Protein AF-A0A0J1HL69-F1 (afdb_monomer)

Secondary structure (DSSP, 8-state):
--------S--TT--HHHHHHHHHHHHHHHHHHTT-HHHHH-------STT----------SS----SS----

Mean predicted aligned error: 11.26 Å

Sequence (73 aa):
KNLYIVGSKSYGRAPTFLMATGYEQVRSIAAFMAGDIESSEKVELDLPETGVCSVSFSNITPNNSCETNSCCS

pLDDT: mean 75.12, std 16.39, range [48.19, 97.31]

Solvent-accessible surface area (backbone atoms only — not comparable to full-atom values): 5182 Å² total; per-residue (Å²): 134,96,82,86,87,74,64,94,59,86,63,76,92,52,57,73,72,62,52,52,61,39,53,45,53,51,50,24,51,51,28,44,76,71,68,37,53,73,64,26,73,55,84,87,79,90,73,70,80,77,94,57,85,79,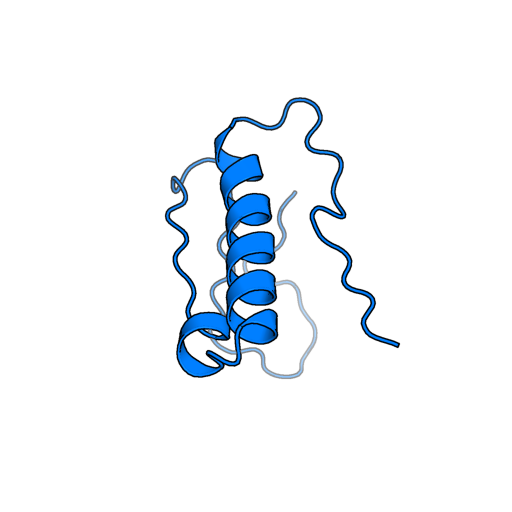76,80,89,77,76,89,65,100,65,95,66,98,81,69,90,71,70,79,128

Foldseek 3Di:
DDDDDFDPDDCPVPPCLVVQRRVQQVQLVVCVVVVNNVSNPDRPHDHDPPPDQDDDPDDDDVDDDPPDPNDDD

Organism: Niallia circulans (NCBI:txid1397)

Radius of gyration: 16.08 Å; Cα contacts (8 Å, |Δi|>4): 37; chains: 1; bounding box: 43×22×33 Å

Structure (mmCIF, N/CA/C/O backbone):
data_AF-A0A0J1HL69-F1
#
_entry.id   AF-A0A0J1HL69-F1
#
loop_
_atom_site.group_PDB
_atom_site.id
_atom_site.type_symbol
_atom_site.label_atom_id
_atom_site.label_alt_id
_atom_site.label_comp_id
_atom_site.label_asym_id
_atom_site.label_entity_id
_atom_site.label_seq_id
_atom_site.pdbx_PDB_ins_code
_atom_site.Cartn_x
_atom_site.Cartn_y
_atom_site.Cartn_z
_atom_site.occupancy
_atom_site.B_iso_or_equiv
_atom_site.auth_seq_id
_atom_site.auth_comp_id
_atom_site.auth_asym_id
_atom_site.auth_atom_id
_atom_site.pdbx_PDB_model_num
ATOM 1 N N . LYS A 1 1 ? -13.445 11.583 14.513 1.00 54.75 1 LYS A N 1
ATOM 2 C CA . LYS A 1 1 ? -13.653 11.694 13.045 1.00 54.75 1 LYS A CA 1
ATOM 3 C C . LYS A 1 1 ? -12.577 10.836 12.387 1.00 54.75 1 LYS A C 1
ATOM 5 O O . LYS A 1 1 ? -11.432 10.999 12.782 1.00 54.75 1 LYS A O 1
ATOM 10 N N . ASN A 1 2 ? -12.934 9.943 11.459 1.00 82.94 2 ASN A N 1
ATOM 11 C CA . ASN A 1 2 ? -12.009 8.991 10.825 1.00 82.94 2 ASN A CA 1
ATOM 12 C C . ASN A 1 2 ? -11.528 9.567 9.486 1.00 82.94 2 ASN A C 1
ATOM 14 O O . ASN A 1 2 ? -12.214 9.427 8.477 1.00 82.94 2 ASN A O 1
ATOM 18 N N . LEU A 1 3 ? -10.411 10.294 9.502 1.00 88.00 3 LEU A N 1
ATOM 19 C CA . LEU A 1 3 ? -9.785 10.852 8.303 1.00 88.00 3 LEU A CA 1
ATOM 20 C C . LEU A 1 3 ? -8.443 10.155 8.090 1.00 88.00 3 LEU A C 1
ATOM 22 O O . LEU A 1 3 ? -7.591 10.199 8.973 1.00 88.00 3 LEU A O 1
ATOM 26 N N . TYR A 1 4 ? -8.263 9.570 6.911 1.00 90.06 4 TYR A N 1
ATOM 27 C CA . TYR A 1 4 ? -7.018 8.933 6.495 1.00 90.06 4 TYR A CA 1
ATOM 28 C C . TYR A 1 4 ? -6.533 9.585 5.203 1.00 90.06 4 TYR A C 1
ATOM 30 O O . TYR A 1 4 ? -7.338 9.926 4.335 1.00 90.06 4 TYR A O 1
ATOM 38 N N . ILE A 1 5 ? -5.223 9.784 5.095 1.00 88.81 5 ILE A N 1
ATOM 39 C CA . ILE A 1 5 ? -4.573 10.394 3.934 1.00 88.81 5 ILE A CA 1
ATOM 40 C C . ILE A 1 5 ? -3.617 9.353 3.357 1.00 88.81 5 ILE A C 1
ATOM 42 O O . ILE A 1 5 ? -2.823 8.773 4.092 1.00 88.81 5 ILE A O 1
ATOM 46 N N . VAL A 1 6 ? -3.695 9.134 2.047 1.00 87.75 6 VAL A N 1
ATOM 47 C CA . VAL A 1 6 ? -2.858 8.185 1.298 1.00 87.75 6 VAL A CA 1
ATOM 48 C C . VAL A 1 6 ? -2.213 8.881 0.109 1.00 87.75 6 VAL A C 1
ATOM 50 O O . VAL A 1 6 ? -2.726 9.894 -0.368 1.00 87.75 6 VAL A O 1
ATOM 53 N N . GLY A 1 7 ? -1.097 8.338 -0.384 1.00 76.38 7 GLY A N 1
ATOM 54 C CA . GLY A 1 7 ? -0.497 8.802 -1.638 1.00 76.38 7 GLY A CA 1
ATOM 55 C C . GLY A 1 7 ? 0.038 10.237 -1.586 1.00 76.38 7 GLY A C 1
ATOM 56 O O . GLY A 1 7 ? -0.026 10.954 -2.580 1.00 76.38 7 GLY A O 1
ATOM 57 N N . SER A 1 8 ? 0.581 10.673 -0.446 1.00 63.03 8 SER A N 1
ATOM 58 C CA . SER A 1 8 ? 1.061 12.048 -0.209 1.00 63.03 8 SER A CA 1
ATOM 59 C C . SER A 1 8 ? 2.269 12.488 -1.058 1.00 63.03 8 SER A C 1
ATOM 61 O O . SER A 1 8 ? 2.810 13.572 -0.837 1.00 63.03 8 SER A O 1
ATOM 63 N N . LYS A 1 9 ? 2.695 11.696 -2.051 1.00 64.69 9 LYS A N 1
ATOM 64 C CA . LYS A 1 9 ? 3.800 12.019 -2.957 1.00 64.69 9 LYS A CA 1
ATOM 65 C C . LYS A 1 9 ? 3.296 12.114 -4.396 1.00 64.69 9 LYS A C 1
ATOM 67 O O . LYS A 1 9 ? 2.601 11.230 -4.882 1.00 64.69 9 LYS A O 1
ATOM 72 N N . SER A 1 10 ? 3.691 13.168 -5.104 1.00 56.69 10 SER A N 1
ATOM 73 C CA . SER A 1 10 ? 3.393 13.340 -6.527 1.00 56.69 10 SER A CA 1
ATOM 74 C C . SER A 1 10 ? 4.075 12.230 -7.335 1.00 56.69 10 SER A C 1
ATOM 76 O O . SER A 1 10 ? 5.277 12.295 -7.590 1.00 56.69 10 SER A O 1
ATOM 78 N N . TYR A 1 11 ? 3.321 11.217 -7.759 1.00 61.16 11 TYR A N 1
ATOM 79 C CA . TYR A 1 11 ? 3.801 10.100 -8.584 1.00 61.16 11 TYR A CA 1
ATOM 80 C C . TYR A 1 11 ? 4.128 10.507 -10.042 1.00 61.16 11 TYR A C 1
ATOM 82 O O . TYR A 1 11 ? 3.880 9.738 -10.955 1.00 61.16 11 TYR A O 1
ATOM 90 N N . GLY A 1 12 ? 4.680 11.703 -10.286 1.00 67.44 12 GLY A N 1
ATOM 91 C CA . GLY A 1 12 ? 4.814 12.351 -11.605 1.00 67.44 12 GLY A CA 1
ATOM 92 C C . GLY A 1 12 ? 5.260 11.440 -12.761 1.00 67.44 12 GLY A C 1
ATOM 93 O O . GLY A 1 12 ? 4.434 10.831 -13.428 1.00 67.44 12 GLY A O 1
ATOM 94 N N . ARG A 1 13 ? 6.568 11.346 -13.036 1.00 62.41 13 ARG A N 1
ATOM 95 C CA . ARG A 1 13 ? 7.130 10.329 -13.959 1.00 62.41 13 ARG A CA 1
ATOM 96 C C . ARG A 1 13 ? 7.391 8.998 -13.252 1.00 62.41 13 ARG A C 1
ATOM 98 O O . ARG A 1 13 ? 8.282 8.249 -13.641 1.00 62.41 13 ARG A O 1
ATOM 105 N N . ALA A 1 14 ? 6.687 8.756 -12.154 1.00 63.44 14 ALA A N 1
ATOM 106 C CA . ALA A 1 14 ? 6.916 7.582 -11.350 1.00 63.44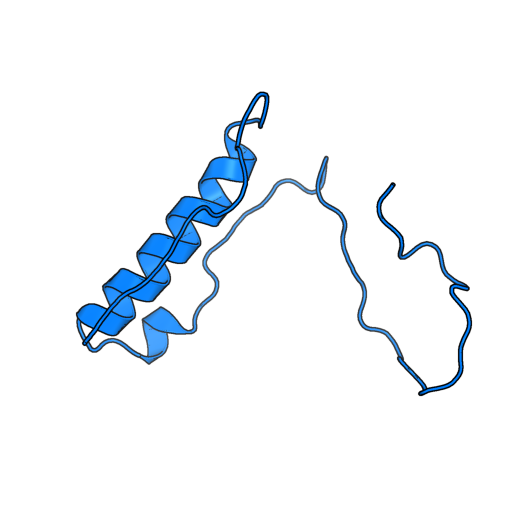 14 ALA A CA 1
ATOM 107 C C . ALA A 1 14 ? 6.519 6.340 -12.163 1.00 63.44 14 ALA A C 1
ATOM 109 O O . ALA A 1 14 ? 5.383 6.272 -12.638 1.00 63.44 14 ALA A O 1
ATOM 110 N N . PRO A 1 15 ? 7.423 5.362 -12.337 1.00 65.94 15 PRO A N 1
ATOM 111 C CA . PRO A 1 15 ? 7.048 4.067 -12.883 1.00 65.94 15 PRO A CA 1
ATOM 112 C C . PRO A 1 15 ? 5.908 3.461 -12.057 1.00 65.94 15 PRO A C 1
ATOM 114 O O . PRO A 1 15 ? 5.781 3.753 -10.865 1.00 65.94 15 PRO A O 1
ATOM 117 N N . THR A 1 16 ? 5.111 2.587 -12.672 1.00 66.56 16 THR A N 1
ATOM 118 C CA . THR A 1 16 ? 3.977 1.889 -12.031 1.00 66.56 16 THR A CA 1
ATOM 119 C C . THR A 1 16 ? 4.329 1.283 -10.671 1.00 66.56 16 THR A C 1
ATOM 121 O O . THR A 1 16 ? 3.494 1.273 -9.774 1.00 66.56 16 THR A O 1
ATOM 124 N N . PHE A 1 17 ? 5.580 0.864 -10.476 1.00 70.12 17 PHE A N 1
ATOM 125 C CA . PHE A 1 17 ? 6.117 0.391 -9.200 1.00 70.12 17 PHE A CA 1
ATOM 126 C C . PHE A 1 17 ? 5.824 1.340 -8.012 1.00 70.12 17 PHE A C 1
ATOM 128 O O . PHE A 1 17 ? 5.451 0.878 -6.938 1.00 70.12 17 PHE A O 1
ATOM 135 N N . LEU A 1 18 ? 5.900 2.664 -8.178 1.00 72.31 18 LEU A N 1
ATOM 136 C CA . LEU A 1 18 ? 5.605 3.585 -7.073 1.00 72.31 18 LEU A CA 1
ATOM 137 C C . LEU A 1 18 ? 4.103 3.644 -6.743 1.00 72.31 18 LEU A C 1
ATOM 139 O O . LEU A 1 18 ? 3.756 3.947 -5.602 1.00 72.31 18 LEU A O 1
ATOM 143 N N . MET A 1 19 ? 3.214 3.286 -7.678 1.00 78.56 19 MET A N 1
ATOM 144 C CA . MET A 1 19 ? 1.779 3.133 -7.395 1.00 78.56 19 MET A CA 1
ATOM 145 C C . MET A 1 19 ? 1.506 1.956 -6.453 1.00 78.56 19 MET A C 1
ATOM 147 O O . MET A 1 19 ? 0.586 2.047 -5.644 1.00 78.56 19 MET A O 1
ATOM 151 N N . ALA A 1 20 ? 2.331 0.900 -6.489 1.00 84.00 20 ALA A N 1
ATOM 152 C CA . ALA A 1 20 ? 2.181 -0.258 -5.604 1.00 84.00 20 ALA A CA 1
ATOM 153 C C . ALA A 1 20 ? 2.242 0.149 -4.124 1.00 84.00 20 ALA A C 1
ATOM 155 O O . ALA A 1 20 ? 1.430 -0.303 -3.323 1.00 84.00 20 ALA A O 1
ATOM 156 N N . THR A 1 21 ? 3.121 1.097 -3.780 1.00 85.62 21 THR A N 1
ATOM 157 C CA . THR A 1 21 ? 3.213 1.648 -2.416 1.00 85.62 21 THR A CA 1
ATOM 158 C C . THR A 1 21 ? 1.919 2.341 -1.976 1.00 85.62 21 THR A C 1
ATOM 160 O O . THR A 1 21 ? 1.524 2.247 -0.818 1.00 85.62 21 THR A O 1
ATOM 163 N N . GLY A 1 22 ? 1.234 3.021 -2.900 1.00 87.44 22 GLY A N 1
ATOM 164 C CA . GLY A 1 22 ? -0.040 3.683 -2.630 1.00 87.44 22 GLY A CA 1
ATOM 165 C C . GLY A 1 22 ? -1.191 2.687 -2.496 1.00 87.44 22 GLY A C 1
ATOM 166 O O . GLY A 1 22 ? -2.031 2.840 -1.612 1.00 87.44 22 GLY A O 1
ATOM 167 N N . TYR A 1 23 ? -1.215 1.643 -3.329 1.00 89.75 23 TYR A N 1
ATOM 168 C CA . TYR A 1 23 ? -2.205 0.568 -3.217 1.00 89.75 23 TYR A CA 1
ATOM 169 C C . TYR A 1 23 ? -2.082 -0.184 -1.897 1.00 89.75 23 TYR A C 1
ATOM 171 O O . TYR A 1 23 ? -3.095 -0.452 -1.256 1.00 89.75 23 TYR A O 1
ATOM 179 N N . GLU A 1 24 ? -0.859 -0.428 -1.444 1.00 92.56 24 GLU A N 1
ATOM 180 C CA . GLU A 1 24 ? -0.598 -1.060 -0.156 1.00 92.56 24 GLU A CA 1
ATOM 181 C C . GLU A 1 24 ? -1.083 -0.211 1.029 1.00 92.56 24 GLU A C 1
ATOM 183 O O . GLU A 1 24 ? -1.736 -0.718 1.942 1.00 92.56 24 GLU A O 1
ATOM 188 N N . GLN A 1 25 ? -0.864 1.109 0.987 1.00 92.12 25 GLN A N 1
ATOM 189 C CA . GLN A 1 25 ? -1.416 2.028 1.992 1.00 92.12 25 GLN A CA 1
ATOM 190 C C . GLN A 1 25 ? -2.949 1.962 2.041 1.00 92.12 25 GLN A C 1
ATOM 192 O O . GLN A 1 25 ? -3.540 1.916 3.121 1.00 92.12 25 GLN A O 1
ATOM 197 N N . VAL A 1 26 ? -3.603 1.933 0.874 1.00 93.94 26 VAL A N 1
ATOM 198 C CA . VAL A 1 26 ? -5.065 1.806 0.784 1.00 93.94 26 VAL A CA 1
ATOM 199 C C . VAL A 1 26 ? -5.534 0.451 1.318 1.00 93.94 26 VAL A C 1
ATOM 201 O O . VAL A 1 26 ? -6.522 0.414 2.050 1.00 93.94 26 VAL A O 1
ATOM 204 N N . ARG A 1 27 ? -4.826 -0.646 1.014 1.00 95.25 27 ARG A N 1
ATOM 205 C CA . ARG A 1 27 ? -5.137 -1.996 1.514 1.00 95.25 27 ARG A CA 1
ATOM 206 C C . ARG A 1 27 ? -5.102 -2.051 3.040 1.00 95.25 27 ARG A C 1
ATOM 208 O O . ARG A 1 27 ? -6.055 -2.535 3.647 1.00 95.25 27 ARG A O 1
ATOM 215 N N . SER A 1 28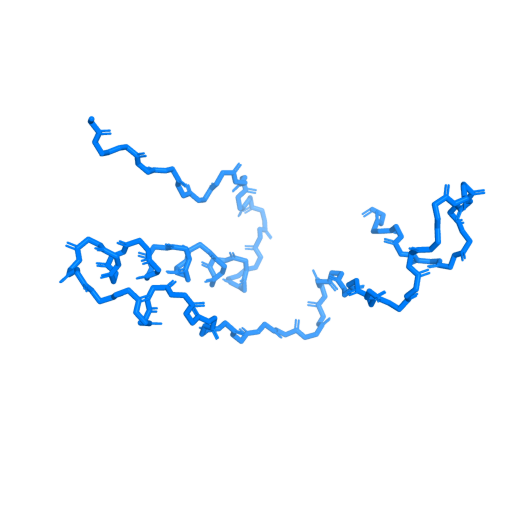 ? -4.045 -1.515 3.653 1.00 95.44 28 SER A N 1
ATOM 216 C CA . SER A 1 28 ? -3.893 -1.458 5.114 1.00 95.44 28 SER A CA 1
ATOM 217 C C . SER A 1 28 ? -5.047 -0.691 5.777 1.00 95.44 28 SER A C 1
ATOM 219 O O . SER A 1 28 ? -5.690 -1.203 6.696 1.00 95.44 28 SER A O 1
ATOM 221 N N . ILE A 1 29 ? -5.403 0.490 5.254 1.00 94.94 29 ILE A N 1
ATOM 222 C CA . ILE A 1 29 ? -6.526 1.287 5.781 1.00 94.94 29 ILE A CA 1
ATOM 223 C C . ILE A 1 29 ? -7.863 0.566 5.591 1.00 94.94 29 ILE A C 1
ATOM 225 O O . ILE A 1 29 ? -8.684 0.559 6.506 1.00 94.94 29 ILE A O 1
ATOM 229 N N . ALA A 1 30 ? -8.095 -0.049 4.430 1.00 95.38 30 ALA A N 1
ATOM 230 C CA . ALA A 1 30 ? -9.325 -0.787 4.165 1.00 95.38 30 ALA A CA 1
ATOM 231 C C . ALA A 1 30 ? -9.492 -1.982 5.120 1.00 95.38 30 ALA A C 1
ATOM 233 O O . ALA A 1 30 ? -10.587 -2.179 5.647 1.00 95.38 30 ALA A O 1
ATOM 234 N N . ALA A 1 31 ? -8.415 -2.724 5.402 1.00 96.44 31 ALA A 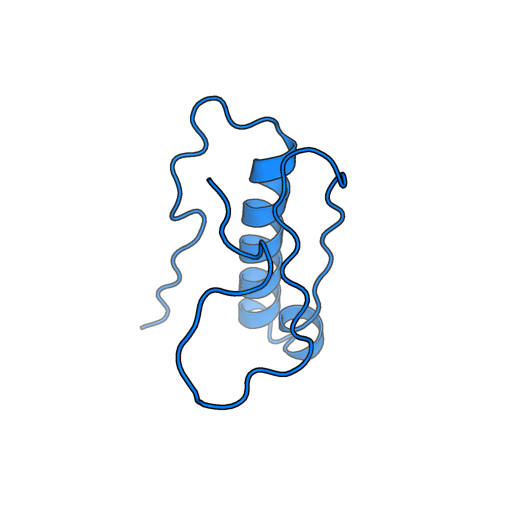N 1
ATOM 235 C CA . ALA A 1 31 ? -8.412 -3.815 6.379 1.00 96.44 31 ALA A CA 1
ATOM 236 C C . ALA A 1 31 ? -8.735 -3.308 7.794 1.00 96.44 31 ALA A C 1
ATOM 238 O O . ALA A 1 31 ? -9.625 -3.843 8.457 1.00 96.44 31 ALA A O 1
ATOM 239 N N . PHE A 1 32 ? -8.111 -2.201 8.210 1.00 95.38 32 PHE A N 1
ATOM 240 C CA . PHE A 1 32 ? -8.411 -1.562 9.492 1.00 95.38 32 PHE A CA 1
ATOM 241 C C . PHE A 1 32 ? -9.881 -1.122 9.586 1.00 95.38 32 PHE A C 1
ATOM 243 O O . PHE A 1 32 ? -10.550 -1.367 10.588 1.00 95.38 32 PHE A O 1
ATOM 250 N N . MET A 1 33 ? -10.418 -0.512 8.525 1.00 94.50 33 MET A N 1
ATOM 251 C CA . MET A 1 33 ? -11.825 -0.100 8.455 1.00 94.50 33 MET A CA 1
ATOM 252 C C . MET A 1 33 ? -12.796 -1.288 8.475 1.00 94.50 33 MET A C 1
ATOM 254 O O . MET A 1 33 ? -13.918 -1.140 8.958 1.00 94.50 33 MET A O 1
ATOM 258 N N . ALA A 1 34 ? -12.372 -2.452 7.979 1.00 96.50 34 ALA A N 1
ATOM 259 C CA . ALA A 1 34 ? -13.120 -3.703 8.055 1.00 96.50 34 ALA A CA 1
ATOM 260 C C . ALA A 1 34 ? -12.997 -4.408 9.423 1.00 96.50 34 ALA A C 1
ATOM 262 O O . ALA A 1 34 ? -13.678 -5.405 9.652 1.00 96.50 34 ALA A O 1
ATOM 263 N N . GLY A 1 35 ? -12.170 -3.889 10.341 1.00 96.12 35 GLY A N 1
ATOM 264 C CA . GLY A 1 35 ? -11.924 -4.473 11.663 1.00 96.12 35 GLY A CA 1
ATOM 265 C C . GLY A 1 35 ? -10.872 -5.585 11.677 1.00 96.12 35 GLY A C 1
ATOM 266 O O . GLY A 1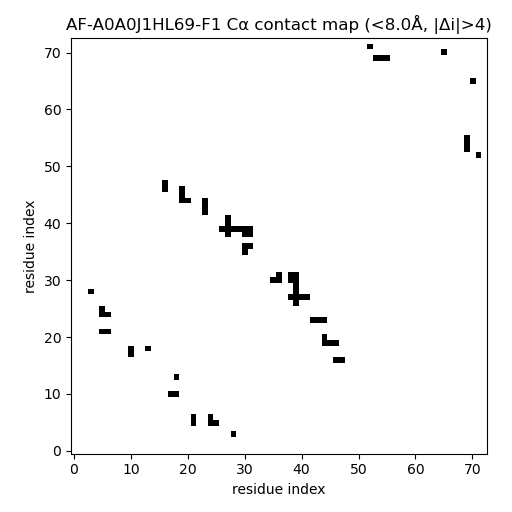 35 ? -10.656 -6.199 12.720 1.00 96.12 35 GLY A O 1
ATOM 267 N N . ASP A 1 36 ? -10.204 -5.834 10.550 1.00 97.31 36 ASP A N 1
ATOM 268 C CA . ASP A 1 36 ? -9.122 -6.808 10.445 1.00 97.31 36 ASP A CA 1
ATOM 269 C C . ASP A 1 36 ? -7.778 -6.133 10.745 1.00 97.31 36 ASP A C 1
ATOM 271 O O . ASP A 1 36 ? -7.063 -5.655 9.859 1.00 97.31 36 ASP A O 1
ATOM 275 N N . ILE A 1 37 ? -7.462 -6.049 12.038 1.00 96.19 37 ILE A N 1
ATOM 276 C CA . ILE A 1 37 ? -6.245 -5.393 12.523 1.00 96.19 37 ILE A CA 1
ATOM 277 C C . ILE A 1 37 ? -4.997 -6.171 12.107 1.00 96.19 37 ILE A C 1
ATOM 279 O O . ILE A 1 37 ? -4.025 -5.563 11.663 1.00 96.19 37 ILE A O 1
ATOM 283 N N . GLU A 1 38 ? -5.040 -7.502 12.180 1.00 96.75 38 GLU A N 1
ATOM 284 C CA . GLU A 1 38 ? -3.900 -8.349 11.828 1.00 96.75 38 GLU A CA 1
ATOM 285 C C . GLU A 1 38 ? -3.520 -8.152 10.358 1.00 96.75 38 GLU A C 1
ATOM 287 O O . GLU A 1 38 ? -2.352 -7.934 10.037 1.00 96.75 38 GLU A O 1
ATOM 292 N N . SER A 1 39 ? -4.505 -8.154 9.457 1.00 94.69 39 SER A N 1
ATOM 293 C CA . SER A 1 39 ? -4.247 -7.860 8.051 1.00 94.69 39 SER A CA 1
ATOM 294 C C . SER A 1 39 ? -3.891 -6.398 7.820 1.00 94.69 39 SER A C 1
ATOM 296 O O . SER A 1 39 ? -3.195 -6.114 6.856 1.00 94.69 39 SER A O 1
ATOM 298 N N . SER A 1 40 ? -4.315 -5.451 8.663 1.00 95.44 40 SER A N 1
ATOM 299 C CA . SER A 1 40 ? -3.922 -4.041 8.512 1.00 95.44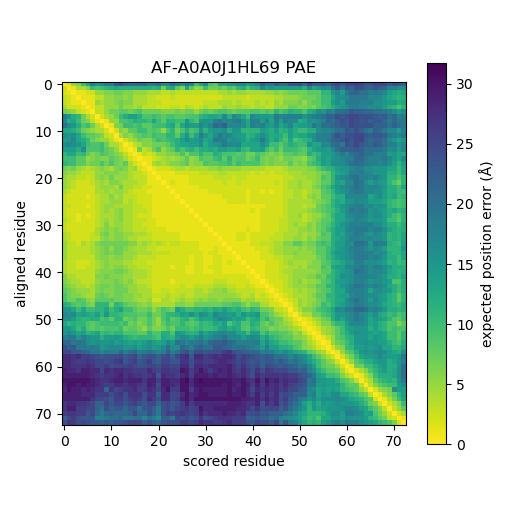 40 SER A CA 1
ATOM 300 C C . SER A 1 40 ? -2.438 -3.786 8.800 1.00 95.44 40 SER A C 1
ATOM 302 O O . SER A 1 40 ? -1.854 -2.889 8.190 1.00 95.44 40 SER A O 1
ATOM 304 N N . GLU A 1 41 ? -1.819 -4.593 9.666 1.00 95.06 41 GLU A N 1
ATOM 305 C CA . GLU A 1 41 ? -0.411 -4.466 10.071 1.00 95.06 41 GLU A CA 1
ATOM 306 C C . GLU A 1 41 ? 0.568 -5.193 9.134 1.00 95.06 41 GLU A C 1
ATOM 308 O O . GLU A 1 41 ? 1.766 -4.906 9.141 1.00 95.06 41 GLU A O 1
ATOM 313 N N . LYS A 1 42 ? 0.078 -6.125 8.307 1.00 95.12 42 LYS A N 1
ATOM 314 C CA . LYS A 1 42 ? 0.909 -6.859 7.341 1.00 95.12 42 LYS A CA 1
ATOM 315 C C . LYS A 1 42 ? 1.412 -5.943 6.227 1.00 95.12 42 LYS A C 1
ATOM 317 O O . LYS A 1 42 ? 0.690 -5.061 5.769 1.00 95.12 42 LYS A O 1
ATOM 322 N N . VAL A 1 43 ? 2.631 -6.194 5.753 1.00 91.94 43 VAL A N 1
ATOM 323 C CA . VAL A 1 43 ? 3.188 -5.539 4.562 1.00 91.94 43 VAL A CA 1
ATOM 324 C C . VAL A 1 43 ? 3.150 -6.531 3.405 1.00 91.94 43 VAL A C 1
ATOM 326 O O . VAL A 1 43 ? 3.877 -7.521 3.417 1.00 91.94 43 VAL A O 1
ATOM 329 N N . GLU A 1 44 ? 2.306 -6.265 2.413 1.00 90.38 44 GLU A N 1
ATOM 330 C CA . GLU A 1 44 ? 2.109 -7.097 1.218 1.00 90.38 44 GLU A CA 1
ATOM 331 C C . GLU A 1 44 ? 2.606 -6.351 -0.022 1.00 90.38 44 GLU A C 1
ATOM 333 O O . GLU A 1 44 ? 1.875 -6.075 -0.973 1.00 90.38 44 GLU A O 1
ATOM 338 N N . LEU A 1 45 ? 3.882 -5.974 0.022 1.00 86.25 45 LEU A N 1
ATOM 339 C CA . LEU A 1 45 ? 4.481 -5.080 -0.952 1.00 86.25 45 LEU A CA 1
ATOM 340 C C . LEU A 1 45 ? 5.706 -5.722 -1.595 1.00 86.25 45 LEU A C 1
ATOM 342 O O . LEU A 1 45 ? 6.720 -5.931 -0.933 1.00 86.25 45 LEU A O 1
ATOM 346 N N . ASP A 1 46 ? 5.609 -5.987 -2.895 1.00 83.62 46 ASP A N 1
ATOM 347 C CA . ASP A 1 46 ? 6.722 -6.465 -3.712 1.00 83.62 46 ASP A CA 1
ATOM 348 C C . ASP A 1 46 ? 7.226 -5.326 -4.604 1.00 83.62 46 ASP A C 1
ATOM 350 O O . ASP A 1 46 ? 6.482 -4.775 -5.423 1.00 83.62 46 ASP A O 1
ATOM 354 N N . LEU A 1 47 ? 8.477 -4.921 -4.393 1.00 77.12 47 LEU A N 1
ATOM 355 C CA . LEU A 1 47 ? 9.105 -3.807 -5.093 1.00 77.12 47 LEU A CA 1
ATOM 356 C C . LEU A 1 47 ? 10.376 -4.300 -5.790 1.00 77.12 47 LEU A C 1
ATOM 358 O O . LEU A 1 47 ? 11.196 -4.954 -5.148 1.00 77.12 47 LEU A O 1
ATOM 362 N N . PRO A 1 48 ? 10.594 -3.950 -7.072 1.00 73.69 48 PRO A N 1
ATOM 363 C CA . PRO A 1 48 ? 11.859 -4.224 -7.733 1.00 73.69 48 PRO A CA 1
ATOM 364 C C . PRO A 1 48 ? 13.009 -3.549 -6.980 1.00 73.69 48 PRO A C 1
ATOM 366 O O . PRO A 1 48 ? 12.889 -2.408 -6.541 1.00 73.69 48 PRO A O 1
ATOM 369 N N . GLU A 1 49 ? 14.156 -4.224 -6.900 1.00 69.69 49 GLU A N 1
ATOM 370 C CA . GLU A 1 49 ? 15.362 -3.703 -6.234 1.00 69.69 49 GLU A CA 1
ATOM 371 C C . GLU A 1 49 ? 15.896 -2.416 -6.890 1.00 69.69 49 GLU A C 1
ATOM 373 O O . GLU A 1 49 ? 16.589 -1.609 -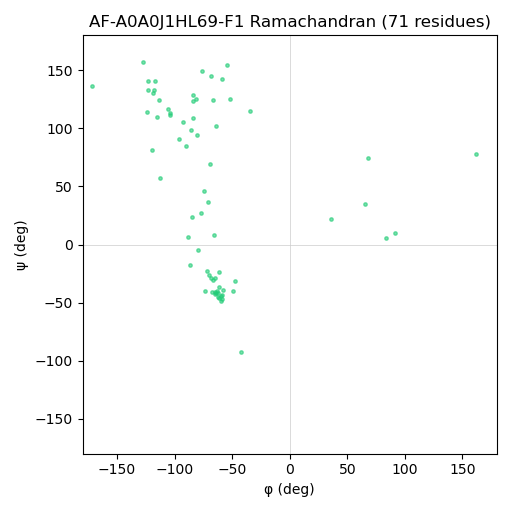6.270 1.00 69.69 49 GLU A O 1
ATOM 378 N N . THR A 1 50 ? 15.574 -2.194 -8.164 1.00 70.62 50 THR A N 1
ATOM 379 C CA . THR A 1 50 ? 16.045 -1.040 -8.928 1.00 70.62 50 THR A CA 1
ATOM 380 C C . THR A 1 50 ? 15.172 0.190 -8.682 1.00 70.62 50 THR A C 1
ATOM 382 O O . THR A 1 50 ? 13.980 0.180 -8.990 1.00 70.62 50 THR A O 1
ATOM 385 N N . GLY A 1 51 ? 15.774 1.293 -8.232 1.00 64.38 51 GLY A N 1
ATOM 386 C CA . GLY A 1 51 ? 15.090 2.588 -8.101 1.00 64.38 51 GLY A CA 1
ATOM 387 C C . GLY A 1 51 ? 14.453 2.851 -6.734 1.00 64.38 51 GLY A C 1
ATOM 388 O O . GLY A 1 51 ? 13.738 3.844 -6.585 1.00 64.38 51 GLY A O 1
ATOM 389 N N . VAL A 1 52 ? 14.734 2.006 -5.738 1.00 69.88 52 VAL A N 1
ATOM 390 C CA . VAL A 1 52 ? 14.372 2.217 -4.329 1.00 69.88 52 VAL A CA 1
ATOM 391 C C . VAL A 1 52 ? 15.647 2.308 -3.512 1.00 69.88 52 VAL A C 1
ATOM 393 O O . VAL A 1 52 ? 16.591 1.558 -3.742 1.00 69.88 52 VAL A O 1
ATOM 396 N N . CYS A 1 53 ? 15.680 3.208 -2.538 1.00 69.25 53 CYS A N 1
ATOM 397 C CA . CYS A 1 53 ? 16.720 3.136 -1.530 1.00 69.25 53 CYS A CA 1
ATOM 398 C C . CYS A 1 53 ? 16.363 2.107 -0.469 1.00 69.25 53 CYS A C 1
ATOM 400 O O . CYS A 1 53 ? 15.328 2.222 0.188 1.00 69.25 53 CYS A O 1
ATOM 402 N N . SER A 1 54 ? 17.264 1.163 -0.246 1.00 66.56 54 SER A N 1
ATOM 403 C CA . SER A 1 54 ? 17.262 0.322 0.942 1.00 66.56 54 SER A CA 1
ATOM 404 C C . SER A 1 54 ? 17.973 1.043 2.086 1.00 66.56 54 SER A C 1
ATOM 406 O O . SER A 1 54 ? 19.112 1.482 1.922 1.00 66.56 54 SER A O 1
ATOM 408 N N . VAL A 1 55 ? 17.337 1.127 3.253 1.00 65.00 55 VAL A N 1
ATOM 409 C CA . VAL A 1 55 ? 18.003 1.540 4.495 1.00 65.00 55 VAL A CA 1
ATOM 410 C C . VAL A 1 55 ? 18.225 0.291 5.336 1.00 65.00 55 VAL A C 1
ATOM 412 O O . VAL A 1 55 ? 17.271 -0.331 5.800 1.00 65.00 55 VAL A O 1
ATOM 415 N N . SER A 1 56 ? 19.486 -0.088 5.524 1.00 63.69 56 SER A N 1
ATOM 416 C CA . SER A 1 56 ? 19.857 -1.153 6.455 1.00 63.69 56 SER A CA 1
ATOM 417 C C . SER A 1 56 ? 19.963 -0.550 7.853 1.00 63.69 56 SER A C 1
ATOM 419 O O . SER A 1 56 ? 20.903 0.187 8.136 1.00 63.69 56 SER A O 1
ATOM 421 N N . PHE A 1 57 ? 19.019 -0.856 8.745 1.00 60.06 57 PHE A N 1
ATOM 422 C CA . PHE A 1 57 ? 19.033 -0.393 10.144 1.00 60.06 57 PHE A CA 1
ATOM 423 C C . PHE A 1 57 ? 20.065 -1.142 11.010 1.00 60.06 57 PHE A C 1
ATOM 425 O O . PHE A 1 57 ? 19.772 -1.585 12.120 1.00 60.06 57 PHE A O 1
ATOM 432 N N . SER A 1 58 ? 21.288 -1.318 10.514 1.00 52.72 58 SER A N 1
ATOM 433 C CA . SER A 1 58 ? 22.373 -1.916 11.285 1.00 52.72 58 SER A CA 1
ATOM 434 C C . SER A 1 58 ? 23.063 -0.834 12.120 1.00 52.72 58 SER A C 1
ATOM 436 O O . SER A 1 58 ? 23.922 -0.116 11.629 1.00 52.72 58 SER A O 1
ATOM 438 N N . ASN A 1 59 ? 22.689 -0.761 13.403 1.00 53.81 59 ASN A N 1
ATOM 439 C CA . ASN A 1 59 ? 23.376 -0.049 14.493 1.00 53.81 59 ASN A CA 1
ATOM 440 C C . ASN A 1 59 ? 23.386 1.490 14.430 1.00 53.81 59 ASN A C 1
ATOM 442 O O . ASN A 1 59 ? 24.427 2.110 14.230 1.00 53.81 59 ASN A O 1
ATOM 446 N N . ILE A 1 60 ? 22.249 2.121 14.737 1.00 57.34 60 ILE A N 1
ATOM 447 C CA . ILE A 1 60 ? 22.227 3.546 15.105 1.00 57.34 60 ILE A CA 1
ATOM 448 C C . ILE A 1 60 ? 22.633 3.669 16.585 1.00 57.34 60 ILE A C 1
ATOM 450 O O . ILE A 1 60 ? 21.805 3.530 17.485 1.00 57.34 60 ILE A O 1
ATOM 454 N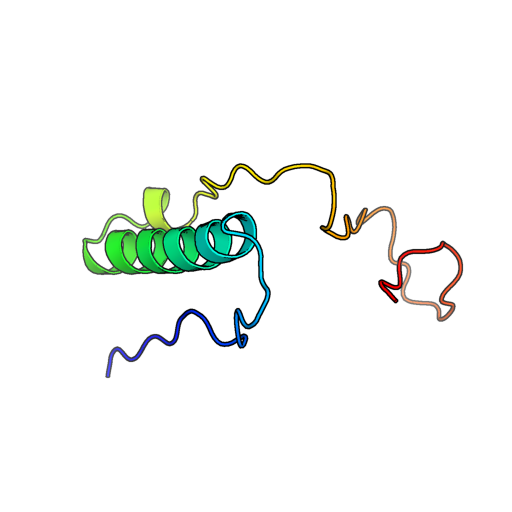 N . THR A 1 61 ? 23.917 3.909 16.851 1.00 54.53 61 THR A N 1
ATOM 455 C CA . THR A 1 61 ? 24.372 4.548 18.097 1.00 54.53 61 THR A CA 1
ATOM 456 C C . THR A 1 61 ? 24.078 6.055 18.020 1.00 54.53 61 THR A C 1
ATOM 458 O O . THR A 1 61 ? 24.079 6.618 16.926 1.00 54.53 61 THR A O 1
ATOM 461 N N . PRO A 1 62 ? 23.799 6.751 19.139 1.00 53.16 62 PRO A N 1
ATOM 462 C CA . PRO A 1 62 ? 23.277 8.125 19.135 1.00 53.16 62 PRO A CA 1
ATOM 463 C C . PRO A 1 62 ? 24.346 9.196 18.828 1.00 53.16 62 PRO A C 1
ATOM 465 O O . PRO A 1 62 ? 24.231 10.344 19.257 1.00 53.16 62 PRO A O 1
ATOM 468 N N . ASN A 1 63 ? 25.401 8.841 18.097 1.00 51.03 63 ASN A N 1
ATOM 469 C CA . ASN A 1 63 ? 26.583 9.665 17.912 1.00 51.03 63 ASN A CA 1
ATOM 470 C C . ASN A 1 63 ? 26.658 10.046 16.433 1.00 51.03 63 ASN A C 1
ATOM 472 O O . ASN A 1 63 ? 26.923 9.198 15.589 1.00 51.03 63 ASN A O 1
ATOM 476 N N . ASN A 1 64 ? 26.413 11.322 16.140 1.00 56.88 64 ASN A N 1
ATOM 477 C CA . ASN A 1 64 ? 26.586 11.948 14.831 1.00 56.88 64 ASN A CA 1
ATOM 478 C C . ASN A 1 64 ? 27.779 11.399 14.027 1.00 56.88 64 ASN A C 1
ATOM 480 O O . ASN A 1 64 ? 28.922 11.714 14.350 1.00 56.88 64 ASN A O 1
ATOM 484 N N . SER A 1 65 ? 27.494 10.753 12.901 1.00 48.19 65 SER A N 1
ATOM 485 C CA . SER A 1 65 ? 28.078 11.090 11.600 1.00 48.19 65 SER A CA 1
ATOM 486 C C . SER A 1 65 ? 27.380 10.277 10.512 1.00 48.19 65 SER A C 1
ATOM 488 O O . SER A 1 65 ? 27.111 9.087 10.661 1.00 48.19 65 SER A O 1
ATOM 490 N N . CYS A 1 66 ? 27.061 10.935 9.400 1.00 52.06 66 CYS A N 1
ATOM 491 C CA . CYS A 1 66 ? 26.639 10.289 8.164 1.00 52.06 66 CYS A CA 1
ATOM 492 C C . CYS A 1 66 ? 27.838 9.541 7.561 1.00 52.06 66 CYS A C 1
ATOM 494 O O . CYS A 1 66 ? 28.393 9.957 6.552 1.00 52.06 66 CYS A O 1
ATOM 496 N N . GLU A 1 67 ? 28.272 8.463 8.199 1.00 53.84 67 GLU A N 1
ATOM 497 C CA . GLU A 1 67 ? 29.349 7.604 7.724 1.00 53.84 67 GLU A CA 1
ATOM 498 C C . GLU A 1 67 ? 28.792 6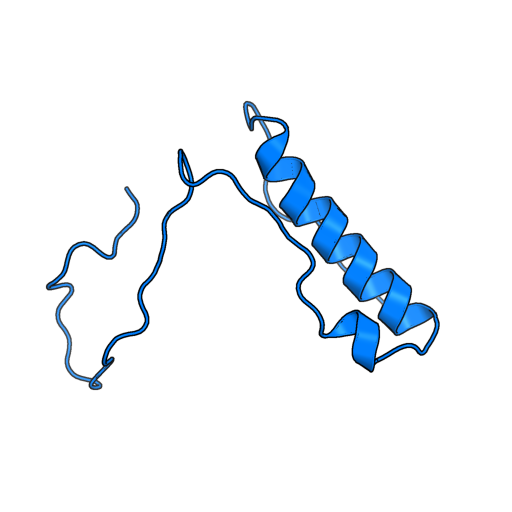.205 7.518 1.00 53.84 67 GLU A C 1
ATOM 500 O O . GLU A 1 67 ? 28.867 5.353 8.394 1.00 53.84 67 GLU A O 1
ATOM 505 N N . THR A 1 68 ? 28.140 6.025 6.367 1.00 51.34 68 THR A N 1
ATOM 506 C CA . THR A 1 68 ? 27.983 4.780 5.585 1.00 51.34 68 THR A CA 1
ATOM 507 C C . THR A 1 68 ? 26.812 4.965 4.620 1.00 51.34 68 THR A C 1
ATOM 509 O O . THR A 1 68 ? 25.716 4.517 4.905 1.00 51.34 68 THR A O 1
ATOM 512 N N . ASN A 1 69 ? 27.018 5.678 3.501 1.00 55.34 69 ASN A N 1
ATOM 513 C CA . ASN A 1 69 ? 26.209 5.679 2.258 1.00 55.34 69 ASN A CA 1
ATOM 514 C C . ASN A 1 69 ? 24.662 5.527 2.324 1.00 55.34 69 ASN A C 1
ATOM 516 O O . ASN A 1 69 ? 24.041 5.186 1.323 1.00 55.34 69 ASN A O 1
ATOM 520 N N . SER A 1 70 ? 24.006 5.822 3.445 1.00 64.44 70 SER A N 1
ATOM 521 C CA . SER A 1 70 ? 22.562 5.628 3.644 1.00 64.44 70 SER A CA 1
ATOM 522 C C . SER A 1 70 ? 21.742 6.847 3.207 1.00 64.44 70 SER A C 1
ATOM 524 O O . SER A 1 70 ? 20.530 6.899 3.423 1.00 64.44 70 SER A O 1
ATOM 526 N N . CYS A 1 71 ? 22.382 7.846 2.603 1.00 54.16 71 CYS A N 1
ATOM 527 C CA . CYS A 1 71 ? 21.689 9.007 2.073 1.00 54.16 71 CYS A CA 1
ATOM 528 C C . CYS A 1 71 ? 21.363 8.766 0.600 1.00 54.16 71 CYS A C 1
ATOM 530 O O . CYS A 1 71 ? 22.237 8.836 -0.263 1.00 54.16 71 CYS A O 1
ATOM 532 N N . CYS A 1 72 ? 20.088 8.502 0.327 1.00 51.50 72 CYS A N 1
ATOM 533 C CA . CYS A 1 72 ? 19.517 8.654 -1.006 1.00 51.50 72 CYS A CA 1
ATOM 534 C C . CYS A 1 72 ? 19.821 10.050 -1.538 1.00 51.50 72 CYS A C 1
ATOM 536 O O . CYS A 1 72 ? 19.511 11.033 -0.861 1.00 51.50 72 CYS A O 1
ATOM 538 N N . SER A 1 73 ? 20.433 10.118 -2.719 1.00 54.03 73 SER A N 1
ATOM 539 C CA . SER A 1 73 ? 20.593 11.366 -3.475 1.00 54.03 73 SER A CA 1
ATOM 540 C C . SER A 1 73 ? 19.253 11.909 -3.964 1.00 54.03 73 SER A C 1
ATOM 542 O O . SER A 1 73 ? 18.356 11.087 -4.266 1.00 54.03 73 SER A O 1
#